Protein AF-A0A0F9IKN7-F1 (afdb_monomer)

Radius of gyration: 12.71 Å; Cα contacts (8 Å, |Δi|>4): 97; chains: 1; bounding box: 24×32×36 Å

Secondary structure (DSSP, 8-state):
---------HHHHHHHTT--PEEETTEEEE--S-GGGSTTTT-S--EEEETTTTEEEESSSS-EEEGGGG-

InterPro domains:
  IPR036977 DNA Primase, CHC2-type zinc finger [G3DSA:3.90.580.10] (5-71)

Solvent-accessible surface area (backbone atoms only — not comparable to full-atom values): 4373 Å² total; per-residue (Å²): 136,84,82,75,86,61,79,81,57,58,67,58,54,41,45,74,72,71,44,71,70,38,85,55,89,74,28,32,39,19,64,48,95,58,27,86,72,30,99,68,55,47,84,55,71,41,20,38,36,32,70,87,77,44,34,35,37,35,78,77,66,84,43,66,49,51,52,79,72,77,111

Foldseek 3Di:
DDDDPDQDPLVVVCVVVVWDFDDDPQKTWTFDPCLVVAPRSRPDGQKIARSPQQKIQGNRPPGIDGVVVVD

pLDDT: mean 82.41, std 12.37, range [42.41, 93.56]

Structure (mmCIF, N/CA/C/O backbone):
data_AF-A0A0F9IKN7-F1
#
_entry.id   AF-A0A0F9IKN7-F1
#
loop_
_atom_site.group_PDB
_atom_site.id
_atom_site.type_symbol
_atom_site.label_atom_id
_atom_site.label_alt_id
_atom_site.label_comp_id
_atom_site.label_asym_id
_atom_site.label_entity_id
_atom_site.label_seq_id
_atom_site.pdbx_PDB_ins_code
_atom_site.Cartn_x
_atom_site.Cartn_y
_atom_site.Cartn_z
_atom_site.occupancy
_atom_site.B_iso_or_equiv
_atom_site.auth_seq_id
_atom_site.auth_comp_id
_atom_site.auth_asym_id
_atom_site.auth_atom_id
_atom_site.pdbx_PDB_model_num
ATOM 1 N N . MET A 1 1 ? 1.451 -24.249 -21.284 1.00 42.41 1 MET A N 1
ATOM 2 C CA . MET A 1 1 ? 1.255 -22.807 -21.045 1.00 42.41 1 MET A CA 1
ATOM 3 C C 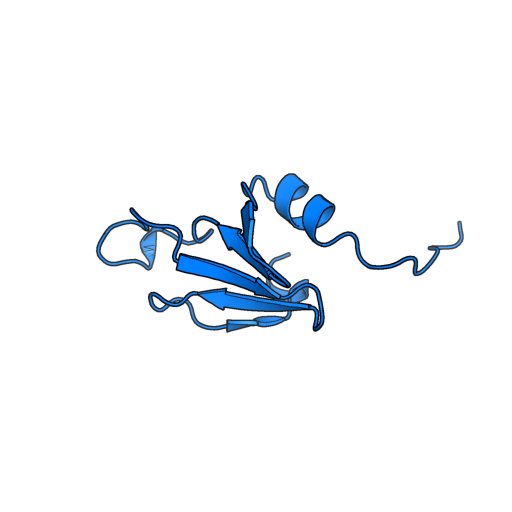. MET A 1 1 ? 2.308 -22.422 -20.029 1.00 42.41 1 MET A C 1
ATOM 5 O O . MET A 1 1 ? 2.200 -22.848 -18.889 1.00 42.41 1 MET A O 1
ATOM 9 N N . GLY A 1 2 ? 3.417 -21.844 -20.492 1.00 43.50 2 GLY A N 1
ATOM 10 C CA . GLY A 1 2 ? 4.516 -21.441 -19.617 1.00 43.50 2 GLY A CA 1
ATOM 11 C C . GLY A 1 2 ? 4.119 -20.157 -18.906 1.00 43.50 2 GLY A C 1
ATOM 12 O O . GLY A 1 2 ? 3.706 -19.211 -19.569 1.00 43.50 2 GLY A O 1
ATOM 13 N N . PHE A 1 3 ? 4.178 -20.155 -17.580 1.00 45.06 3 PHE A N 1
ATOM 14 C CA . PHE A 1 3 ? 4.063 -18.931 -16.804 1.00 45.06 3 PHE A CA 1
ATOM 15 C C . PHE A 1 3 ? 5.436 -18.269 -16.870 1.00 45.06 3 PHE A C 1
ATOM 17 O O . PHE A 1 3 ? 6.398 -18.759 -16.280 1.00 45.06 3 PHE A O 1
ATOM 24 N N . ASP A 1 4 ? 5.538 -17.239 -17.702 1.00 51.00 4 ASP A N 1
ATOM 25 C CA . ASP A 1 4 ? 6.684 -16.343 -17.738 1.00 51.00 4 ASP A CA 1
ATOM 26 C C . ASP A 1 4 ? 6.744 -15.670 -16.360 1.00 51.00 4 ASP A C 1
ATOM 28 O O . ASP A 1 4 ? 5.808 -14.970 -15.975 1.00 51.00 4 ASP A O 1
ATOM 32 N N . LEU A 1 5 ? 7.794 -15.932 -15.577 1.00 47.38 5 LEU A N 1
ATOM 33 C CA . LEU A 1 5 ? 8.057 -15.236 -14.310 1.00 47.38 5 LEU A CA 1
ATOM 34 C C . LEU A 1 5 ? 8.612 -13.830 -14.606 1.00 47.38 5 LEU A C 1
ATOM 36 O O . LEU A 1 5 ? 9.660 -13.445 -14.087 1.00 47.38 5 LEU A O 1
ATOM 40 N N . GLY A 1 6 ? 7.938 -13.098 -15.497 1.00 51.19 6 GLY A N 1
ATOM 41 C CA . GLY A 1 6 ? 8.121 -11.664 -15.654 1.00 51.19 6 GLY A CA 1
ATOM 42 C C . GLY A 1 6 ? 7.786 -10.992 -14.328 1.00 51.19 6 GLY A C 1
ATOM 43 O O . GLY A 1 6 ? 6.921 -11.484 -13.603 1.00 51.19 6 GLY A O 1
ATOM 44 N N . GLU A 1 7 ? 8.530 -9.937 -13.990 1.00 64.38 7 GLU A N 1
ATOM 45 C CA . GLU A 1 7 ? 8.331 -9.092 -12.807 1.00 64.38 7 GLU A CA 1
ATOM 46 C C . GLU A 1 7 ? 6.873 -9.090 -12.348 1.00 64.38 7 GLU A C 1
ATOM 48 O O . GLU A 1 7 ? 5.977 -8.780 -13.132 1.00 64.38 7 GLU A O 1
ATOM 53 N N . VAL A 1 8 ? 6.633 -9.474 -11.091 1.00 70.19 8 VAL A N 1
ATOM 54 C CA . VAL A 1 8 ? 5.293 -9.405 -10.506 1.00 70.19 8 VAL A CA 1
ATOM 55 C C . VAL A 1 8 ? 4.792 -7.978 -10.706 1.00 70.19 8 VAL A C 1
ATOM 57 O O . VAL A 1 8 ? 5.357 -7.048 -10.131 1.00 70.19 8 VAL A O 1
ATOM 60 N N . ASP A 1 9 ? 3.761 -7.804 -11.535 1.00 82.00 9 ASP A N 1
ATOM 61 C CA . ASP A 1 9 ? 3.111 -6.513 -11.738 1.00 82.00 9 ASP A CA 1
ATOM 62 C C . ASP A 1 9 ? 2.326 -6.166 -10.471 1.00 82.00 9 ASP A C 1
ATOM 64 O O . ASP A 1 9 ? 1.131 -6.433 -10.342 1.00 82.00 9 ASP A O 1
ATOM 68 N N . VAL A 1 10 ? 3.048 -5.632 -9.484 1.00 82.19 10 VAL A N 1
ATOM 69 C CA . VAL A 1 10 ? 2.495 -5.276 -8.179 1.00 82.19 10 VAL A CA 1
ATOM 70 C C . VAL A 1 10 ? 1.352 -4.285 -8.359 1.00 82.19 10 VAL A C 1
ATOM 72 O O . VAL A 1 10 ? 0.321 -4.436 -7.717 1.00 82.19 10 VAL A O 1
ATOM 75 N N . GLU A 1 11 ? 1.489 -3.299 -9.248 1.00 86.19 11 GLU A N 1
ATOM 76 C CA . GLU A 1 11 ? 0.424 -2.325 -9.485 1.00 86.19 11 GLU A CA 1
ATOM 77 C C . GLU A 1 11 ? -0.834 -2.987 -10.057 1.00 86.19 11 GLU A C 1
ATOM 79 O O . GLU A 1 11 ? -1.933 -2.703 -9.577 1.00 86.19 11 GLU A O 1
ATOM 84 N N . GLY A 1 12 ? -0.676 -3.889 -11.031 1.00 85.38 12 GLY A N 1
ATOM 85 C CA . GLY A 1 12 ? -1.765 -4.694 -11.581 1.00 85.38 12 GLY A CA 1
ATOM 86 C C . GLY A 1 12 ? -2.495 -5.491 -10.501 1.00 85.38 12 GLY A C 1
ATOM 87 O O . GLY A 1 12 ? -3.706 -5.352 -10.356 1.00 85.38 12 GLY A O 1
ATOM 88 N N . VAL A 1 13 ? -1.756 -6.220 -9.658 1.00 85.19 13 VAL A N 1
ATOM 89 C CA . VAL A 1 13 ? -2.332 -6.983 -8.533 1.00 85.19 13 VAL A CA 1
ATOM 90 C C . VAL A 1 13 ? -3.112 -6.075 -7.579 1.00 85.19 13 VAL A C 1
ATOM 92 O O . VAL A 1 13 ? -4.223 -6.406 -7.173 1.00 85.19 13 VAL A O 1
ATOM 95 N N . LEU A 1 14 ? -2.566 -4.908 -7.227 1.00 86.56 14 LEU A N 1
ATOM 96 C CA . LEU A 1 14 ? -3.247 -3.968 -6.333 1.00 86.56 14 LEU A CA 1
ATOM 97 C C . LEU A 1 14 ? -4.530 -3.401 -6.954 1.00 86.56 14 LEU A C 1
ATOM 99 O O . LEU A 1 14 ? -5.539 -3.276 -6.260 1.00 86.56 14 LEU A O 1
ATOM 103 N N . ARG A 1 15 ? -4.517 -3.090 -8.254 1.00 87.56 15 ARG A N 1
ATOM 104 C CA . ARG A 1 15 ? -5.709 -2.636 -8.986 1.00 87.56 15 ARG A CA 1
ATOM 105 C C . ARG A 1 15 ? -6.764 -3.735 -9.100 1.00 87.56 15 ARG A C 1
ATOM 107 O O . ARG A 1 15 ? -7.947 -3.438 -8.949 1.00 87.56 15 ARG A O 1
ATOM 114 N N . ASP A 1 16 ? -6.349 -4.981 -9.313 1.00 87.12 16 ASP A N 1
ATOM 115 C CA . ASP A 1 16 ? -7.241 -6.145 -9.377 1.00 87.12 16 ASP A CA 1
ATOM 116 C C . ASP A 1 16 ? -7.918 -6.423 -8.026 1.00 87.12 16 ASP A C 1
ATOM 118 O O . ASP A 1 16 ? -9.085 -6.811 -7.983 1.00 87.12 16 ASP A O 1
ATOM 122 N N . LEU A 1 17 ? -7.233 -6.127 -6.915 1.00 83.12 17 LEU A N 1
ATOM 123 C CA . LEU A 1 17 ? -7.811 -6.117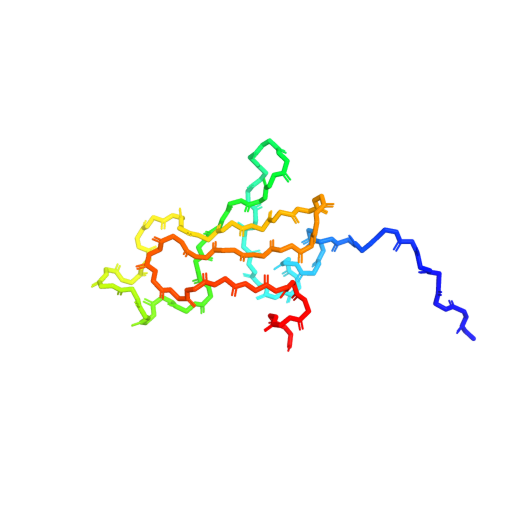 -5.565 1.00 83.12 17 LEU A CA 1
ATOM 124 C C . LEU A 1 17 ? -8.757 -4.923 -5.315 1.00 83.12 17 LEU A C 1
ATOM 126 O O . LEU A 1 17 ? -9.296 -4.779 -4.218 1.00 83.12 17 LEU A O 1
ATOM 130 N N . GLY A 1 18 ? -8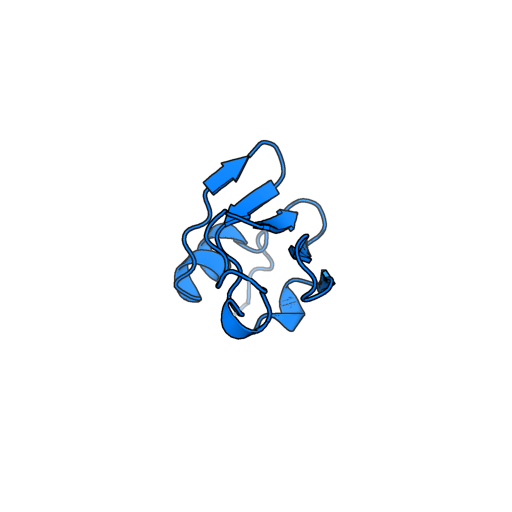.967 -4.053 -6.308 1.00 86.19 18 GLY A N 1
ATOM 131 C CA . GLY A 1 18 ? -9.802 -2.857 -6.195 1.00 86.19 18 GLY A CA 1
ATOM 132 C C . GLY A 1 18 ? -9.159 -1.735 -5.380 1.00 86.19 18 GLY A C 1
ATOM 133 O O . GLY A 1 18 ? -9.847 -0.797 -4.973 1.00 86.19 18 GLY A O 1
ATOM 134 N N . LEU A 1 19 ? -7.852 -1.818 -5.127 1.00 85.56 19 LEU A N 1
ATOM 135 C CA . LEU A 1 19 ? -7.120 -0.796 -4.397 1.00 85.56 19 LEU A CA 1
ATOM 136 C C . LEU A 1 19 ? -6.701 0.315 -5.364 1.00 85.56 19 LEU A C 1
ATOM 138 O O . LEU A 1 19 ? -6.463 0.083 -6.549 1.00 85.56 19 LEU A O 1
ATOM 142 N N . GLY A 1 20 ? -6.636 1.546 -4.857 1.00 88.44 20 GLY A N 1
ATOM 143 C CA . GLY A 1 20 ? -6.182 2.718 -5.608 1.00 88.44 20 GLY A CA 1
ATOM 144 C C . GLY A 1 20 ? -4.733 3.072 -5.268 1.00 88.44 20 GLY A C 1
ATOM 145 O O . GLY A 1 20 ? -4.533 4.023 -4.507 1.00 88.44 20 GLY A O 1
ATOM 146 N N . PRO A 1 21 ? -3.721 2.329 -5.765 1.00 90.19 21 PRO A N 1
ATOM 147 C CA . PRO A 1 21 ? -2.327 2.605 -5.455 1.00 90.19 21 PRO A CA 1
ATOM 148 C C . PRO A 1 21 ? -1.893 3.943 -6.058 1.00 90.19 21 PRO A C 1
ATOM 150 O O . PRO A 1 21 ? -2.003 4.173 -7.261 1.00 90.19 21 PRO A O 1
ATOM 153 N N . MET A 1 22 ? -1.352 4.824 -5.220 1.00 90.00 22 MET A N 1
ATOM 154 C CA . MET A 1 22 ? -0.685 6.051 -5.649 1.00 90.00 22 MET A CA 1
ATOM 155 C C . MET A 1 22 ? 0.835 5.859 -5.560 1.00 90.00 22 MET A C 1
ATOM 157 O O . MET A 1 22 ? 1.344 5.597 -4.466 1.00 90.00 22 MET A O 1
ATOM 161 N N . PRO A 1 23 ? 1.585 5.995 -6.667 1.00 90.00 23 PRO A N 1
ATOM 162 C CA . PRO A 1 23 ? 3.042 5.912 -6.639 1.00 90.00 23 PRO A CA 1
ATOM 163 C C . PRO A 1 23 ? 3.650 6.961 -5.696 1.00 90.00 23 PRO A C 1
ATOM 165 O O . PRO A 1 23 ? 3.291 8.137 -5.739 1.00 90.00 23 PRO A O 1
ATOM 168 N N . ASN A 1 24 ? 4.596 6.548 -4.855 1.00 88.31 24 ASN A N 1
ATOM 169 C CA . ASN A 1 24 ? 5.306 7.412 -3.914 1.00 88.31 24 ASN A CA 1
ATOM 170 C C . ASN A 1 24 ? 6.768 6.957 -3.767 1.00 88.31 24 ASN A C 1
ATOM 172 O O . ASN A 1 24 ? 7.133 6.248 -2.825 1.00 88.31 24 ASN A O 1
ATOM 176 N N . GLY A 1 25 ? 7.613 7.351 -4.721 1.00 87.69 25 GLY A N 1
ATOM 177 C CA . GLY A 1 25 ? 8.998 6.884 -4.792 1.00 87.69 25 GLY A CA 1
ATOM 178 C C . GLY A 1 25 ? 9.055 5.407 -5.183 1.00 87.69 25 GLY A C 1
ATOM 179 O O . GLY A 1 25 ? 8.575 5.043 -6.249 1.00 87.69 25 GLY A O 1
ATOM 180 N N . THR A 1 26 ? 9.627 4.561 -4.324 1.00 86.00 26 THR A N 1
ATOM 181 C CA . THR A 1 26 ? 9.776 3.108 -4.556 1.00 86.00 26 THR A CA 1
ATOM 182 C C . THR A 1 26 ? 8.615 2.269 -4.012 1.00 86.00 26 THR A C 1
ATOM 184 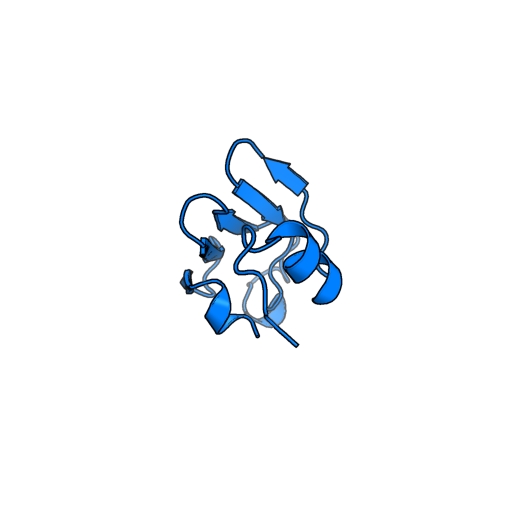O O . THR A 1 26 ? 8.671 1.042 -4.021 1.00 86.00 26 THR A O 1
ATOM 187 N N . ARG A 1 27 ? 7.568 2.917 -3.496 1.00 90.62 27 ARG A N 1
ATOM 188 C CA . ARG A 1 27 ? 6.403 2.261 -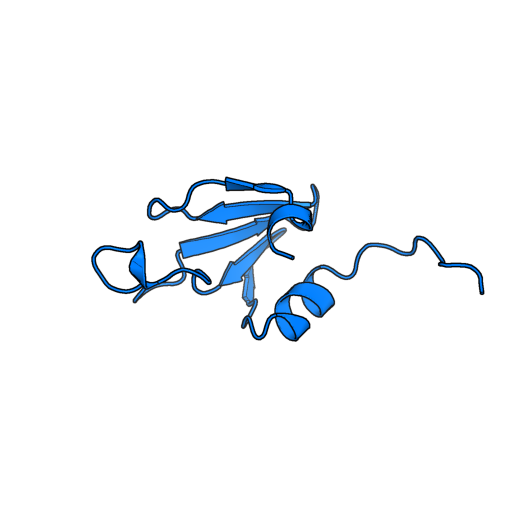2.897 1.00 90.62 27 ARG A CA 1
ATOM 189 C C . ARG A 1 27 ? 5.104 2.832 -3.446 1.00 90.62 27 ARG A C 1
ATOM 191 O O . ARG A 1 27 ? 5.067 3.970 -3.908 1.00 90.62 27 ARG A O 1
ATOM 198 N N . TYR A 1 28 ? 4.031 2.074 -3.300 1.00 92.69 28 TYR A N 1
ATOM 199 C CA . TYR A 1 28 ? 2.664 2.515 -3.541 1.00 92.69 28 TYR A CA 1
ATOM 200 C C . TYR A 1 28 ? 1.992 2.842 -2.213 1.00 92.69 28 TYR A C 1
ATOM 202 O O . TYR A 1 28 ? 2.067 2.050 -1.277 1.00 92.69 28 TYR A O 1
ATOM 210 N N . LEU A 1 29 ? 1.359 4.009 -2.122 1.00 92.69 29 LEU A N 1
ATOM 211 C CA . LEU A 1 29 ? 0.573 4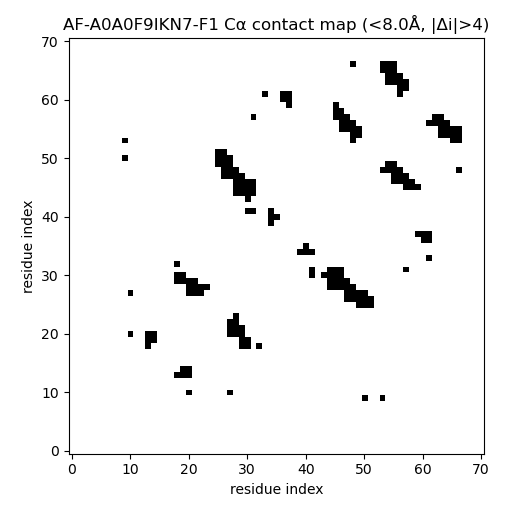.443 -0.972 1.00 92.69 29 LEU A CA 1
ATOM 212 C C . LEU A 1 29 ? -0.916 4.341 -1.311 1.00 92.69 29 LEU A C 1
ATOM 214 O O . LEU A 1 29 ? -1.334 4.780 -2.379 1.00 92.69 29 LEU A O 1
ATOM 218 N N . MET A 1 30 ? -1.716 3.793 -0.405 1.00 91.25 30 MET A N 1
ATOM 219 C CA . MET A 1 30 ? -3.159 3.648 -0.590 1.00 91.25 30 MET A CA 1
ATOM 220 C C . MET A 1 30 ? -3.889 3.558 0.748 1.00 91.25 30 MET A C 1
ATOM 222 O O . MET A 1 30 ? -3.264 3.513 1.814 1.00 91.25 30 MET A O 1
ATOM 226 N N . SER A 1 31 ? -5.218 3.542 0.680 1.00 90.06 31 SER A N 1
ATOM 227 C CA . SER A 1 31 ? -6.043 3.191 1.829 1.00 90.06 31 SER A CA 1
ATOM 228 C C . SER A 1 31 ? -5.879 1.715 2.188 1.00 90.06 31 SER A C 1
ATOM 230 O O . SER A 1 31 ? -5.690 0.858 1.323 1.00 90.06 31 SER A O 1
ATOM 232 N N . CYS A 1 32 ? -5.918 1.426 3.480 1.00 89.50 32 CYS A N 1
ATOM 233 C CA . CYS A 1 32 ? -5.852 0.086 4.021 1.00 89.50 32 CYS A CA 1
ATOM 234 C C . CYS A 1 32 ? -7.096 -0.713 3.616 1.00 89.50 32 CYS A C 1
ATOM 236 O O . CYS A 1 32 ? -8.210 -0.207 3.759 1.00 89.50 32 CYS A O 1
ATOM 238 N N . PRO A 1 33 ? -6.930 -1.970 3.171 1.00 86.69 33 PRO A N 1
ATOM 239 C CA . PRO A 1 33 ? -8.054 -2.843 2.840 1.00 86.69 33 PRO A CA 1
ATOM 240 C C . PRO A 1 33 ? -8.886 -3.259 4.065 1.00 86.69 33 PRO A C 1
ATOM 242 O O . PRO A 1 33 ? -9.969 -3.805 3.891 1.00 86.69 33 PRO A O 1
ATOM 245 N N . TRP A 1 34 ? -8.403 -2.985 5.285 1.00 87.94 34 TRP A N 1
ATOM 246 C CA . TRP A 1 34 ? -9.094 -3.266 6.550 1.00 87.94 34 TRP A CA 1
ATOM 247 C C . TRP A 1 34 ? -9.380 -1.976 7.334 1.00 87.94 34 TRP A C 1
ATOM 249 O O . TRP A 1 34 ? -8.804 -1.770 8.412 1.00 87.94 34 TRP A O 1
ATOM 259 N N . PRO A 1 35 ? -10.214 -1.062 6.805 1.00 85.50 35 PRO A N 1
ATOM 260 C CA . PRO A 1 35 ? -10.518 0.202 7.473 1.00 85.50 35 PRO A CA 1
ATOM 261 C C . PRO A 1 35 ? -11.176 -0.001 8.846 1.00 85.50 35 PRO A C 1
ATOM 263 O O . PRO A 1 35 ? -11.002 0.829 9.734 1.00 85.50 35 PRO A O 1
ATOM 266 N N . GLU A 1 36 ? -11.875 -1.117 9.068 1.00 84.44 36 GLU A N 1
ATOM 267 C CA . GLU A 1 36 ? -12.503 -1.473 10.344 1.00 84.44 36 GLU A CA 1
ATOM 268 C C . GLU A 1 36 ? -11.503 -1.653 11.494 1.00 84.44 36 GLU A C 1
ATOM 270 O O . GLU A 1 36 ? -11.859 -1.482 12.660 1.00 84.44 36 GLU A O 1
ATOM 275 N N . ASN A 1 37 ? -10.242 -1.951 11.177 1.00 83.69 37 ASN A N 1
ATOM 276 C CA . ASN A 1 37 ? -9.178 -2.097 12.166 1.00 83.69 37 ASN A CA 1
ATOM 277 C C . ASN A 1 37 ? -8.544 -0.750 12.543 1.00 83.69 37 ASN A C 1
ATOM 279 O O . ASN A 1 37 ? -7.639 -0.697 13.378 1.00 83.69 37 ASN A O 1
ATOM 283 N N . HIS A 1 38 ? -8.972 0.344 11.910 1.00 83.12 38 HIS A N 1
ATOM 284 C CA . HIS A 1 38 ? -8.450 1.679 12.153 1.00 83.12 38 HIS A CA 1
ATOM 285 C C . HIS A 1 38 ? -9.437 2.461 13.012 1.00 83.12 38 HIS A C 1
ATOM 287 O O . HIS A 1 38 ? -10.626 2.522 12.711 1.00 83.12 38 HIS A O 1
ATOM 293 N N . ALA A 1 39 ? -8.932 3.146 14.042 1.00 78.38 39 ALA A N 1
ATOM 294 C CA . ALA A 1 39 ? -9.764 3.938 14.953 1.00 78.38 39 ALA A CA 1
ATOM 295 C C . ALA A 1 39 ? -10.647 4.985 14.237 1.00 78.38 39 ALA A C 1
ATOM 297 O O . ALA A 1 39 ? -11.728 5.298 14.724 1.00 78.38 39 ALA A O 1
ATOM 298 N N . ASN A 1 40 ? -10.204 5.479 13.072 1.00 77.44 40 ASN A N 1
ATOM 299 C CA . ASN A 1 40 ? -10.901 6.482 12.259 1.00 77.44 40 ASN A CA 1
ATOM 300 C C . ASN A 1 40 ? -11.285 5.963 10.85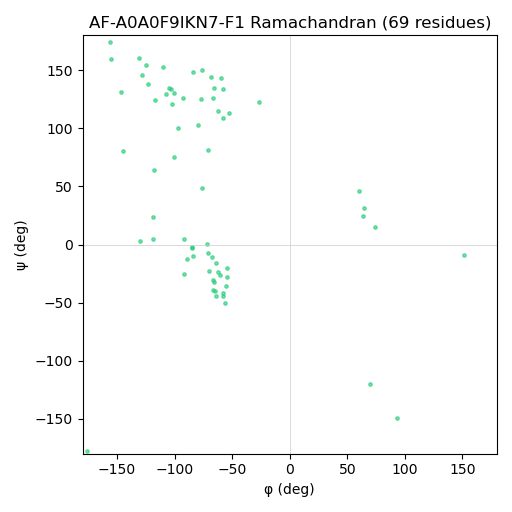9 1.00 77.44 40 ASN A C 1
ATOM 302 O O . ASN A 1 40 ? -11.388 6.757 9.928 1.00 77.44 40 ASN A O 1
ATOM 306 N N . GLY A 1 41 ? -11.419 4.646 10.663 1.00 71.44 41 GLY A N 1
ATOM 307 C CA . GLY A 1 41 ? -11.878 4.098 9.377 1.00 71.44 41 GLY A CA 1
ATOM 308 C C . GLY A 1 41 ? -10.949 4.365 8.184 1.00 71.44 41 GLY A C 1
ATOM 309 O O . GLY A 1 41 ? -11.413 4.389 7.052 1.00 71.44 41 GLY A O 1
ATOM 310 N N . ASP A 1 42 ? -9.656 4.590 8.438 1.00 80.12 42 ASP A N 1
ATOM 311 C CA . ASP A 1 42 ? -8.640 4.928 7.431 1.00 80.12 42 ASP A CA 1
ATOM 312 C C . ASP A 1 42 ? -8.893 6.220 6.622 1.00 80.12 42 ASP A C 1
ATOM 314 O O . ASP A 1 42 ? -8.709 6.260 5.409 1.00 80.12 42 ASP A O 1
ATOM 318 N N . GLU A 1 43 ? -9.258 7.317 7.298 1.00 77.06 43 GLU A N 1
ATOM 319 C CA . GLU A 1 43 ? -9.452 8.648 6.680 1.00 77.06 43 GLU A CA 1
ATOM 320 C C . GLU A 1 43 ? -8.231 9.165 5.878 1.00 77.06 43 GLU A C 1
ATOM 322 O O . GLU A 1 43 ? -8.354 10.041 5.016 1.00 77.06 43 GLU A O 1
ATOM 327 N N . HIS A 1 44 ? -7.036 8.625 6.134 1.00 81.06 44 HIS A N 1
ATOM 328 C CA . HIS A 1 44 ? -5.807 8.965 5.421 1.00 81.06 44 HIS A CA 1
ATOM 329 C C . HIS A 1 44 ? -5.099 7.706 4.917 1.00 81.06 44 HIS A C 1
ATOM 331 O O . HIS A 1 44 ? -5.083 6.711 5.638 1.00 81.06 44 HIS A O 1
ATOM 337 N N . PRO A 1 45 ? -4.432 7.756 3.744 1.00 83.31 45 PRO A N 1
ATOM 338 C CA . PRO A 1 45 ? -3.690 6.618 3.218 1.00 83.31 45 PRO A CA 1
ATOM 339 C C . PRO A 1 45 ? -2.617 6.172 4.213 1.00 83.31 45 PRO A C 1
ATOM 341 O O . PRO A 1 45 ? -1.616 6.862 4.422 1.00 83.31 45 PRO A O 1
ATOM 344 N N . SER A 1 46 ? -2.826 5.021 4.841 1.00 88.50 46 SER A N 1
ATOM 345 C CA . SER A 1 46 ? -1.912 4.492 5.855 1.00 88.50 46 SER A CA 1
ATOM 346 C C . SER A 1 46 ? -1.308 3.142 5.475 1.00 88.50 46 SER A C 1
ATOM 348 O O . SER A 1 46 ? -0.544 2.560 6.250 1.00 88.50 46 SER A O 1
ATOM 350 N N . PHE A 1 47 ? -1.592 2.666 4.262 1.00 92.25 47 PHE A N 1
ATOM 351 C CA . PHE A 1 47 ? -1.093 1.410 3.730 1.00 92.25 47 PHE A CA 1
ATOM 352 C C . PHE A 1 47 ? -0.038 1.655 2.653 1.00 92.25 47 PHE A C 1
ATOM 354 O O . PHE A 1 47 ? -0.244 2.433 1.722 1.00 92.25 47 PHE A O 1
ATOM 361 N N . SER A 1 48 ? 1.116 1.001 2.779 1.00 93.56 48 SER A N 1
ATOM 362 C CA . SER A 1 48 ? 2.203 1.064 1.803 1.00 93.56 48 SER A CA 1
ATOM 363 C C . SER A 1 48 ? 2.583 -0.315 1.294 1.00 93.56 48 SER A C 1
ATOM 365 O O . SER A 1 48 ? 2.731 -1.240 2.089 1.00 93.56 48 SER A O 1
ATOM 367 N N . VAL A 1 49 ? 2.818 -0.418 -0.011 1.00 92.31 49 VAL A N 1
ATOM 368 C CA . VAL A 1 49 ? 3.349 -1.612 -0.677 1.00 92.31 49 VAL A CA 1
ATOM 369 C C . VAL A 1 49 ? 4.693 -1.278 -1.301 1.00 92.31 49 VAL A C 1
ATOM 371 O O . VAL A 1 49 ? 4.806 -0.342 -2.087 1.00 92.31 49 VAL A O 1
ATOM 374 N N . PHE A 1 50 ? 5.707 -2.041 -0.934 1.00 90.88 50 PHE A N 1
ATOM 375 C CA . PHE A 1 50 ? 7.094 -1.901 -1.345 1.00 90.88 50 PHE A CA 1
ATOM 376 C C . PHE A 1 50 ? 7.345 -2.858 -2.510 1.00 90.88 50 PHE A C 1
ATOM 378 O O . PHE A 1 50 ? 7.475 -4.067 -2.322 1.00 90.88 50 PHE A O 1
ATOM 385 N N . ALA A 1 51 ? 7.340 -2.326 -3.733 1.00 83.38 51 ALA A N 1
ATOM 386 C CA . ALA A 1 51 ? 7.475 -3.143 -4.939 1.00 83.38 51 ALA A CA 1
ATOM 387 C C . ALA A 1 51 ? 8.889 -3.729 -5.099 1.00 83.38 51 ALA A C 1
ATOM 389 O O . ALA A 1 51 ? 9.056 -4.757 -5.743 1.00 83.38 51 ALA A O 1
ATOM 390 N N . ASP A 1 52 ? 9.894 -3.116 -4.470 1.00 85.38 52 ASP A N 1
ATOM 391 C CA . ASP A 1 52 ? 11.289 -3.561 -4.488 1.00 85.38 52 ASP A CA 1
ATOM 392 C C . ASP A 1 52 ? 11.513 -4.896 -3.766 1.00 85.38 52 ASP A C 1
ATOM 394 O O . ASP A 1 52 ? 12.404 -5.658 -4.135 1.00 85.38 52 ASP A O 1
ATOM 398 N N . ASN A 1 53 ? 10.714 -5.181 -2.737 1.00 84.44 53 ASN A N 1
ATOM 399 C CA . ASN A 1 53 ? 10.871 -6.369 -1.896 1.00 84.44 53 ASN A CA 1
ATOM 400 C C . ASN A 1 53 ? 9.574 -7.173 -1.711 1.00 84.44 53 ASN A C 1
ATOM 402 O O . ASN A 1 53 ? 9.571 -8.159 -0.977 1.00 84.44 53 ASN A O 1
ATOM 406 N N . GLY A 1 54 ? 8.483 -6.767 -2.368 1.00 86.44 54 GLY A N 1
ATOM 407 C CA . GLY A 1 54 ? 7.199 -7.459 -2.311 1.00 86.44 54 GLY A CA 1
ATOM 408 C C . GLY A 1 54 ? 6.574 -7.458 -0.917 1.00 86.44 54 GLY A C 1
ATOM 409 O O . GLY A 1 54 ? 5.902 -8.420 -0.556 1.00 86.44 54 GLY A O 1
ATOM 410 N N . TYR A 1 55 ? 6.805 -6.419 -0.115 1.00 90.94 55 TYR A N 1
ATOM 411 C CA . TYR A 1 55 ? 6.292 -6.324 1.251 1.00 90.94 55 TYR A CA 1
ATOM 412 C C . TYR A 1 55 ? 5.202 -5.261 1.362 1.00 90.94 55 TYR A C 1
ATOM 414 O O . TYR A 1 55 ? 5.201 -4.267 0.639 1.00 90.94 55 TYR A O 1
ATOM 422 N N . TRP A 1 56 ? 4.284 -5.421 2.306 1.00 92.69 56 TRP A N 1
ATOM 423 C CA . TRP A 1 56 ? 3.292 -4.407 2.640 1.00 92.69 56 TRP A CA 1
ATOM 424 C C . TRP A 1 56 ? 3.342 -4.051 4.119 1.00 92.69 56 TRP A C 1
ATOM 426 O O . TRP A 1 56 ? 3.761 -4.838 4.972 1.00 92.69 56 TRP A O 1
ATOM 436 N N . ARG A 1 57 ? 2.907 -2.835 4.438 1.00 92.75 57 ARG A N 1
ATOM 437 C CA . ARG A 1 57 ? 2.777 -2.359 5.811 1.00 92.75 57 ARG A CA 1
ATOM 438 C C . ARG A 1 57 ? 1.602 -1.410 5.948 1.00 92.75 57 ARG A C 1
ATOM 440 O O . ARG A 1 57 ? 1.508 -0.426 5.219 1.00 92.75 57 ARG A O 1
ATOM 447 N N . CYS A 1 58 ? 0.780 -1.659 6.958 1.00 92.56 58 CYS A N 1
ATOM 448 C CA . CYS A 1 58 ? -0.148 -0.680 7.496 1.00 92.56 58 CYS A CA 1
ATOM 449 C C . CYS A 1 58 ? 0.514 0.054 8.670 1.00 92.56 58 CYS A C 1
ATOM 451 O O . CYS A 1 58 ? 0.998 -0.565 9.620 1.00 92.56 58 CYS A O 1
ATOM 453 N N . PHE A 1 59 ? 0.540 1.384 8.623 1.00 89.31 59 PHE A N 1
ATOM 454 C CA . PHE A 1 59 ? 1.130 2.213 9.677 1.00 89.31 59 PHE A CA 1
ATOM 455 C C . PHE A 1 59 ? 0.179 2.493 10.846 1.00 89.31 59 PHE A C 1
ATOM 457 O O . PHE A 1 59 ? 0.632 2.976 11.881 1.00 89.31 59 PHE A O 1
ATOM 464 N N . THR A 1 60 ? -1.104 2.158 10.705 1.00 86.94 60 THR A N 1
ATOM 465 C CA . THR A 1 60 ? -2.139 2.445 11.711 1.00 86.94 60 THR A CA 1
ATOM 466 C C . THR A 1 60 ? -2.348 1.304 12.706 1.00 86.94 60 THR A C 1
ATOM 468 O O . THR A 1 60 ? -2.754 1.560 13.835 1.00 86.94 60 THR A O 1
ATOM 471 N N . GLY A 1 61 ? -2.042 0.053 12.341 1.00 83.25 61 GLY A N 1
ATOM 472 C CA . GLY A 1 61 ? -2.137 -1.059 13.296 1.00 83.25 61 GLY A CA 1
ATOM 473 C C . GLY A 1 61 ? -2.441 -2.441 12.724 1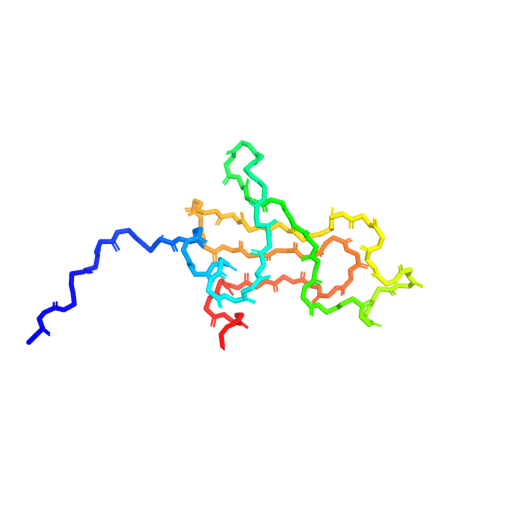.00 83.25 61 GLY A C 1
ATOM 474 O O . GLY A 1 61 ? -2.304 -3.412 13.458 1.00 83.25 61 GLY A O 1
ATOM 475 N N . CYS A 1 62 ? -2.778 -2.573 11.435 1.00 88.06 62 CYS A N 1
ATOM 476 C CA . CYS A 1 62 ? -3.068 -3.889 10.833 1.00 88.06 62 CYS A CA 1
ATOM 477 C C . CYS A 1 62 ? -1.832 -4.787 10.666 1.00 88.06 62 CYS A C 1
ATOM 479 O O . CYS A 1 62 ? -1.956 -5.947 10.290 1.00 88.06 62 CYS A O 1
ATOM 481 N N . GLY A 1 63 ? -0.636 -4.255 10.930 1.00 90.56 63 GLY A N 1
ATOM 482 C CA . GLY A 1 63 ? 0.616 -4.992 10.834 1.00 90.56 63 GLY A CA 1
ATOM 483 C C . GLY A 1 63 ? 1.292 -4.852 9.474 1.00 90.56 63 GLY A C 1
ATOM 484 O O . GLY A 1 63 ? 1.242 -3.798 8.833 1.00 90.56 63 GLY A O 1
ATOM 485 N N . HIS A 1 64 ? 2.010 -5.899 9.086 1.00 93.00 64 HIS A N 1
ATOM 486 C CA . HIS A 1 64 ? 2.839 -5.954 7.889 1.00 93.00 64 HIS A CA 1
ATOM 487 C C . HIS A 1 64 ? 3.015 -7.406 7.438 1.00 93.00 64 HIS A C 1
ATOM 489 O O . HIS A 1 64 ? 2.874 -8.325 8.248 1.00 93.00 64 HIS A O 1
ATOM 495 N N . GLY A 1 65 ? 3.367 -7.618 6.173 1.00 91.62 65 GLY A N 1
ATOM 496 C CA . GLY A 1 65 ? 3.543 -8.958 5.626 1.00 91.62 65 GLY A CA 1
ATOM 497 C C . GLY A 1 65 ? 4.035 -8.955 4.187 1.00 91.62 65 GLY A C 1
ATOM 498 O O . GLY A 1 65 ? 4.290 -7.905 3.602 1.00 91.62 65 GLY A O 1
ATOM 499 N N . GLU A 1 66 ? 4.168 -10.145 3.613 1.00 90.75 66 GLU A N 1
ATOM 500 C CA . GLU A 1 66 ? 4.487 -10.298 2.195 1.00 90.75 66 GLU A CA 1
ATOM 501 C C . GLU A 1 66 ? 3.248 -10.021 1.337 1.00 90.75 66 GLU A C 1
ATOM 503 O O . GLU A 1 66 ? 2.117 -10.270 1.760 1.00 90.75 66 GLU A O 1
ATOM 508 N N . LEU A 1 67 ? 3.452 -9.529 0.113 1.00 83.31 67 LEU A N 1
ATOM 509 C CA . LEU A 1 67 ? 2.384 -9.215 -0.840 1.00 83.31 67 LEU A CA 1
ATOM 510 C 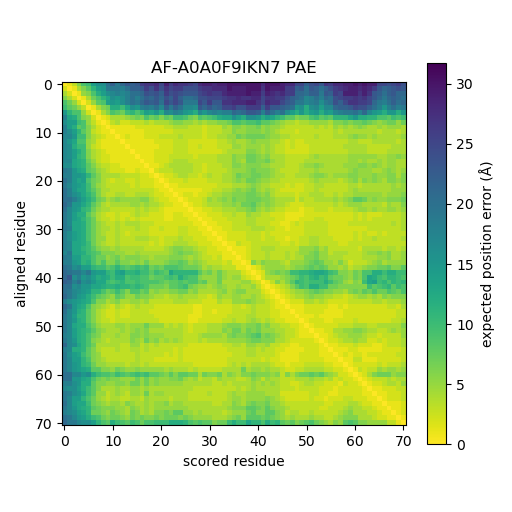C . LEU A 1 67 ? 1.483 -10.430 -1.097 1.00 83.31 67 LEU A C 1
ATOM 512 O O . LEU A 1 67 ? 0.271 -10.287 -1.199 1.00 83.31 67 LEU A O 1
ATOM 516 N N . VAL A 1 68 ? 2.060 -11.635 -1.112 1.00 82.00 68 VAL A N 1
ATOM 517 C CA . VAL A 1 68 ? 1.321 -12.899 -1.270 1.00 82.00 68 VAL A CA 1
ATOM 518 C C . VAL A 1 68 ? 0.346 -13.191 -0.127 1.00 82.00 68 VAL A C 1
ATOM 520 O O . VAL A 1 68 ? -0.516 -14.041 -0.281 1.00 82.00 68 VAL A O 1
ATOM 523 N N . SER A 1 69 ? 0.459 -12.515 1.019 1.00 83.12 69 SER A N 1
ATOM 524 C CA . SER A 1 69 ? -0.497 -12.645 2.129 1.00 83.12 69 SER A CA 1
ATOM 525 C C . SER A 1 69 ? -1.732 -11.745 1.980 1.00 83.12 69 SER A C 1
ATOM 527 O O . SER A 1 69 ? -2.589 -11.767 2.859 1.00 83.12 69 SER A O 1
ATOM 529 N N . LEU A 1 70 ? -1.809 -10.918 0.928 1.00 76.31 70 LEU A N 1
ATOM 530 C CA . LEU A 1 70 ? -2.980 -10.080 0.627 1.00 76.31 70 LEU A CA 1
ATOM 531 C C . LEU A 1 70 ? -4.023 -10.774 -0.260 1.00 76.31 70 LEU A C 1
ATOM 533 O O . LEU A 1 70 ? -5.122 -10.239 -0.396 1.00 76.31 70 LEU A O 1
ATOM 537 N N . VAL A 1 71 ? -3.675 -11.915 -0.868 1.00 67.25 71 VAL A N 1
ATOM 538 C CA . VAL A 1 71 ? -4.552 -12.719 -1.739 1.00 67.25 71 VAL A CA 1
ATOM 539 C C . VAL A 1 71 ? -5.177 -13.902 -1.012 1.00 67.25 71 VAL A C 1
ATOM 541 O O . VAL A 1 71 ? -4.532 -14.450 -0.090 1.00 67.25 71 VAL A O 1
#

Nearest PDB structures (foldseek):
  6hpb-assembly1_A  TM=5.359E-01  e=5.741E+00  Escherichia coli str. K-12 substr. MG1655
  6x65-assembly1_U  TM=5.274E-01  e=6.980E+00  Legionella pneumophila

Organism: NCBI:txid412755

Mean predicted aligned error: 6.43 Å

Sequence (71 aa):
MGFDLGEVDVEGVLRDLGLGPMPNGTRYLMSCPWPENHANGDEHPSFSVFADNGYWRCFTGCGHGELVSLV